Protein AF-A0A496PCU2-F1 (afdb_monomer_lite)

Structure (mmCIF, N/CA/C/O backbone):
data_AF-A0A496PCU2-F1
#
_entry.id   AF-A0A496PCU2-F1
#
loop_
_atom_site.group_PDB
_atom_site.id
_atom_site.type_symbol
_atom_site.label_atom_id
_atom_site.label_alt_id
_atom_site.label_comp_id
_atom_site.label_asym_id
_atom_site.label_entity_id
_atom_site.label_seq_id
_atom_site.pdbx_PDB_ins_code
_atom_site.Cartn_x
_atom_site.Cartn_y
_atom_site.Cartn_z
_atom_site.occupancy
_atom_site.B_iso_or_equiv
_atom_site.auth_seq_id
_atom_site.auth_comp_id
_atom_site.auth_asym_id
_atom_site.auth_atom_id
_atom_site.pdbx_PDB_model_num
ATOM 1 N N . ALA A 1 1 ? 27.218 -1.098 -15.844 1.00 67.50 1 ALA A N 1
ATOM 2 C CA . ALA A 1 1 ? 27.177 -0.526 -17.206 1.00 67.50 1 ALA A CA 1
ATOM 3 C C . ALA A 1 1 ? 26.251 0.691 -17.261 1.00 67.50 1 ALA A C 1
ATOM 5 O O . ALA A 1 1 ? 26.771 1.788 -17.407 1.00 67.50 1 ALA A O 1
ATOM 6 N N . ILE A 1 2 ? 24.943 0.533 -17.007 1.00 69.94 2 ILE A N 1
ATOM 7 C CA . ILE A 1 2 ? 23.940 1.622 -17.047 1.00 69.94 2 ILE A CA 1
ATOM 8 C C . ILE A 1 2 ? 24.343 2.866 -16.237 1.00 69.94 2 ILE A C 1
ATOM 10 O O . ILE A 1 2 ? 24.329 3.966 -16.770 1.00 69.94 2 ILE A O 1
ATOM 14 N N . VAL A 1 3 ? 24.762 2.704 -14.974 1.00 73.06 3 VAL A N 1
ATOM 15 C CA . VAL A 1 3 ? 25.136 3.840 -14.098 1.00 73.06 3 VAL A CA 1
ATOM 16 C C . VAL A 1 3 ? 26.298 4.658 -14.668 1.00 73.06 3 VAL A C 1
ATOM 18 O O . VAL A 1 3 ? 26.309 5.879 -14.559 1.00 73.06 3 VAL A O 1
ATOM 21 N N . LYS A 1 4 ? 27.271 3.995 -15.302 1.00 73.88 4 LYS A N 1
ATOM 22 C CA . LYS A 1 4 ? 28.399 4.672 -15.948 1.00 73.88 4 LYS A CA 1
ATOM 23 C C . LYS A 1 4 ? 27.919 5.447 -17.179 1.00 73.88 4 LYS A C 1
ATOM 25 O O . LYS A 1 4 ? 28.161 6.640 -17.255 1.00 73.88 4 LYS A O 1
ATOM 30 N N . ALA A 1 5 ? 27.159 4.797 -18.062 1.00 68.88 5 ALA A N 1
ATOM 31 C CA . ALA A 1 5 ? 26.612 5.434 -19.262 1.00 68.88 5 ALA A CA 1
ATOM 32 C C . ALA A 1 5 ? 25.699 6.635 -18.938 1.00 68.88 5 ALA A C 1
ATOM 34 O O . ALA A 1 5 ? 25.780 7.662 -19.600 1.00 68.88 5 ALA A O 1
ATOM 35 N N . ALA A 1 6 ? 24.884 6.545 -17.881 1.00 73.06 6 ALA A N 1
ATOM 36 C CA . ALA A 1 6 ? 24.036 7.647 -17.423 1.00 73.06 6 ALA A CA 1
ATOM 37 C C . ALA A 1 6 ? 24.854 8.832 -16.884 1.00 73.06 6 ALA A C 1
ATOM 39 O O . ALA A 1 6 ? 24.541 9.984 -17.172 1.00 73.06 6 ALA A O 1
ATOM 40 N N . ASN A 1 7 ? 25.918 8.553 -16.125 1.00 75.12 7 ASN A N 1
ATOM 41 C CA . ASN A 1 7 ? 26.813 9.587 -15.610 1.00 75.12 7 ASN A CA 1
ATOM 42 C C . ASN A 1 7 ? 27.623 10.269 -16.718 1.00 75.12 7 ASN A C 1
ATOM 44 O O . ASN A 1 7 ? 27.852 11.473 -16.628 1.00 75.12 7 ASN A O 1
ATOM 48 N N . ASP A 1 8 ? 28.048 9.515 -17.732 1.00 73.62 8 ASP A N 1
ATOM 49 C CA . ASP A 1 8 ? 28.779 10.047 -18.883 1.00 73.62 8 ASP A CA 1
ATOM 50 C C . ASP A 1 8 ? 27.846 10.930 -19.741 1.00 73.62 8 ASP A C 1
ATOM 52 O O . ASP A 1 8 ? 28.214 12.049 -20.092 1.00 73.62 8 ASP A O 1
ATOM 56 N N . ALA A 1 9 ? 26.594 10.506 -19.967 1.00 68.06 9 ALA A N 1
ATOM 57 C CA . ALA A 1 9 ? 25.584 11.305 -20.675 1.00 68.06 9 ALA A CA 1
ATOM 58 C C . ALA A 1 9 ? 25.199 12.594 -19.927 1.00 68.06 9 ALA A C 1
ATOM 60 O O . ALA A 1 9 ? 24.939 13.616 -20.546 1.00 68.06 9 ALA A O 1
ATOM 61 N N . ALA A 1 10 ? 25.193 12.583 -18.593 1.00 72.44 10 ALA A N 1
ATOM 62 C CA . ALA A 1 10 ? 24.870 13.769 -17.797 1.00 72.44 10 ALA A CA 1
ATOM 63 C C . ALA A 1 10 ? 25.980 14.842 -17.783 1.00 72.44 10 ALA A C 1
ATOM 65 O O . ALA A 1 10 ? 25.752 15.933 -17.263 1.00 72.44 10 ALA A O 1
ATOM 66 N N . LYS A 1 11 ? 27.187 14.528 -18.280 1.00 75.12 11 LYS A N 1
ATOM 67 C CA . LYS A 1 11 ? 28.389 15.376 -18.156 1.00 75.12 11 LYS A CA 1
ATOM 68 C C . LYS A 1 11 ? 29.058 15.745 -19.489 1.00 75.12 11 LYS A C 1
ATOM 70 O O . LYS A 1 11 ? 30.051 16.468 -19.449 1.00 75.12 11 LYS A O 1
ATOM 75 N N . GLY A 1 12 ? 28.575 15.234 -20.622 1.00 63.47 12 GLY A N 1
ATOM 76 C CA . GLY A 1 12 ? 29.164 15.473 -21.946 1.00 63.47 12 GLY A CA 1
ATOM 77 C C . GLY A 1 12 ? 28.842 16.852 -22.539 1.00 63.47 12 GLY A C 1
ATOM 78 O O . GLY A 1 12 ? 27.846 17.473 -22.173 1.00 63.47 12 GLY A O 1
ATOM 79 N N . ASP A 1 13 ? 29.693 17.314 -23.456 1.00 64.38 13 ASP A N 1
ATOM 80 C CA . ASP A 1 13 ? 29.399 18.388 -24.419 1.00 64.38 13 ASP A CA 1
ATOM 81 C C . ASP A 1 13 ? 28.546 17.867 -25.602 1.00 64.38 13 ASP A C 1
ATOM 83 O O . ASP A 1 13 ? 28.352 16.660 -25.733 1.00 64.38 13 ASP A O 1
ATOM 87 N N . ASP A 1 14 ? 28.006 18.750 -26.454 1.00 61.59 14 ASP A N 1
ATOM 88 C CA . ASP A 1 14 ? 26.984 18.391 -27.462 1.00 61.59 14 ASP A CA 1
ATOM 89 C C . ASP A 1 14 ? 27.398 17.245 -28.418 1.00 61.59 14 ASP A C 1
ATOM 91 O O . ASP A 1 14 ? 26.557 16.414 -28.762 1.00 61.59 14 ASP A O 1
ATOM 95 N N . GLU A 1 15 ? 28.676 17.134 -28.810 1.00 60.56 15 GLU A N 1
ATOM 96 C CA . GLU A 1 15 ? 29.170 16.042 -29.676 1.00 60.56 15 GLU A CA 1
ATOM 97 C C . GLU A 1 15 ? 29.418 14.727 -28.909 1.00 60.56 15 GLU A C 1
ATOM 99 O O . GLU A 1 15 ? 29.185 13.640 -29.446 1.00 60.56 15 GLU A O 1
ATOM 104 N N . SER A 1 16 ? 29.848 14.781 -27.641 1.00 66.62 16 SER A N 1
ATOM 105 C CA . SER A 1 16 ? 30.013 13.579 -26.803 1.00 66.62 16 SER A CA 1
ATOM 106 C C . SER A 1 16 ? 28.695 13.073 -26.203 1.00 66.62 16 SER A C 1
ATOM 108 O O . SER A 1 16 ? 28.583 11.891 -25.850 1.00 66.62 16 SER A O 1
ATOM 110 N N . LEU A 1 17 ? 27.676 13.933 -26.144 1.00 69.00 17 LEU A N 1
ATOM 111 C CA . LEU A 1 17 ? 26.352 13.631 -25.619 1.00 69.00 17 LEU A CA 1
ATOM 112 C C . LEU A 1 17 ? 25.625 12.581 -26.465 1.00 69.00 17 LEU A C 1
ATOM 114 O O . LEU A 1 17 ? 25.071 11.638 -25.903 1.00 69.00 17 LEU A O 1
ATOM 118 N N . GLU A 1 18 ? 25.662 12.678 -27.799 1.00 76.56 18 GLU A N 1
ATOM 119 C CA . GLU A 1 18 ? 24.990 11.708 -28.679 1.00 76.56 18 GLU A CA 1
ATOM 120 C C . GLU A 1 18 ? 25.568 10.294 -28.503 1.00 76.56 18 GLU A C 1
ATOM 122 O O . GLU A 1 18 ? 24.827 9.319 -28.343 1.00 76.56 18 GLU A O 1
ATOM 127 N N . ALA A 1 19 ? 26.897 10.174 -28.440 1.00 77.81 19 ALA A N 1
ATOM 128 C CA . ALA A 1 19 ? 27.568 8.897 -28.212 1.00 77.81 19 ALA A CA 1
ATOM 129 C C . ALA A 1 19 ? 27.241 8.309 -26.827 1.00 77.81 19 ALA A C 1
ATOM 131 O O . ALA A 1 19 ? 26.962 7.111 -26.706 1.00 77.81 19 ALA A O 1
ATOM 132 N N . ALA A 1 20 ? 27.229 9.143 -25.785 1.00 75.06 20 ALA A N 1
ATOM 133 C CA . ALA A 1 20 ? 26.910 8.718 -24.426 1.00 75.06 20 ALA A CA 1
ATOM 134 C C . ALA A 1 20 ? 25.434 8.303 -24.272 1.00 75.06 20 ALA A C 1
ATOM 136 O O . ALA A 1 20 ? 25.132 7.284 -23.644 1.00 75.06 20 ALA A O 1
ATOM 137 N N . VAL A 1 21 ? 24.516 9.040 -24.900 1.00 75.62 21 VAL A N 1
ATOM 138 C CA . VAL A 1 21 ? 23.082 8.727 -24.940 1.00 75.62 21 VAL A CA 1
ATOM 139 C C . VAL A 1 21 ? 22.830 7.427 -25.709 1.00 75.62 21 VAL A C 1
ATOM 141 O O . VAL A 1 21 ? 22.099 6.563 -25.223 1.00 75.62 21 VAL A O 1
ATOM 144 N N . ASN A 1 22 ? 23.489 7.219 -26.852 1.00 83.38 22 ASN A N 1
ATOM 145 C CA . ASN A 1 22 ? 23.399 5.966 -27.608 1.00 83.38 22 ASN A CA 1
ATOM 146 C C . ASN A 1 22 ? 23.915 4.767 -26.795 1.00 83.38 22 ASN A C 1
ATOM 148 O O . ASN A 1 22 ? 23.259 3.723 -26.746 1.00 83.38 22 ASN A O 1
ATOM 152 N N . ALA A 1 23 ? 25.041 4.915 -26.092 1.00 83.56 23 ALA A N 1
ATOM 153 C CA . ALA A 1 23 ? 25.564 3.871 -25.210 1.00 83.56 23 ALA A CA 1
ATOM 154 C C . ALA A 1 23 ? 24.601 3.546 -24.051 1.00 83.56 23 ALA A C 1
ATOM 156 O O . ALA A 1 23 ? 24.443 2.378 -23.679 1.00 83.56 23 ALA A O 1
ATOM 157 N N . LEU A 1 24 ? 23.920 4.558 -23.502 1.00 84.94 24 LEU A N 1
ATOM 158 C CA . LEU A 1 24 ? 22.885 4.370 -22.489 1.00 84.94 24 LEU A CA 1
ATOM 159 C C . LEU A 1 24 ? 21.686 3.591 -23.048 1.00 84.94 24 LEU A C 1
ATOM 161 O O . LEU A 1 24 ? 21.267 2.620 -22.417 1.00 84.94 24 LEU A O 1
ATOM 165 N N . TYR A 1 25 ? 21.182 3.949 -24.234 1.00 85.69 25 TYR A N 1
ATOM 166 C CA . TYR A 1 25 ? 20.079 3.230 -24.882 1.00 85.69 25 TYR A CA 1
ATOM 167 C C . TYR A 1 25 ? 20.410 1.761 -25.135 1.00 85.69 25 TYR A C 1
ATOM 169 O O . TYR A 1 25 ? 19.607 0.892 -24.791 1.00 85.69 25 TYR A O 1
ATOM 177 N N . VAL A 1 26 ? 21.598 1.469 -25.674 1.00 88.75 26 VAL A N 1
ATOM 178 C CA . VAL A 1 26 ? 22.047 0.088 -25.904 1.00 88.75 26 VAL A CA 1
ATOM 179 C C . VAL A 1 26 ? 22.112 -0.677 -24.583 1.00 88.75 26 VAL A C 1
ATOM 181 O O . VAL A 1 26 ? 21.541 -1.760 -24.474 1.00 88.75 26 VAL A O 1
ATOM 184 N N . SER A 1 27 ? 22.718 -0.095 -23.542 1.00 87.06 27 SER A N 1
ATOM 185 C CA . SER A 1 27 ? 22.823 -0.756 -22.237 1.00 87.06 27 SER A CA 1
ATOM 186 C C . SER A 1 27 ? 21.453 -0.995 -21.590 1.00 87.06 27 SER A C 1
ATOM 188 O O . SER A 1 27 ? 21.216 -2.064 -21.025 1.00 87.06 27 SER A O 1
ATOM 190 N N . MET A 1 28 ? 20.525 -0.040 -21.689 1.00 87.44 28 MET A N 1
ATOM 191 C CA . MET A 1 28 ? 19.152 -0.213 -21.209 1.00 87.44 28 MET A CA 1
ATOM 192 C C . MET A 1 28 ? 18.426 -1.317 -21.982 1.00 87.44 28 MET A C 1
ATOM 194 O O . MET A 1 28 ? 17.821 -2.186 -21.357 1.00 87.44 28 MET A O 1
ATOM 198 N N . ALA A 1 29 ? 18.521 -1.326 -23.314 1.00 87.25 29 ALA A N 1
ATOM 199 C CA . ALA A 1 29 ? 17.899 -2.340 -24.160 1.00 87.25 29 ALA A CA 1
ATOM 200 C C . ALA A 1 29 ? 18.426 -3.749 -23.845 1.00 87.25 29 ALA A C 1
ATOM 202 O O . ALA A 1 29 ? 17.631 -4.666 -23.649 1.00 87.25 29 ALA A O 1
ATOM 203 N N . GLU A 1 30 ? 19.744 -3.922 -23.705 1.00 89.81 30 GLU A N 1
ATOM 204 C CA . GLU A 1 30 ? 20.344 -5.201 -23.307 1.00 89.81 30 GLU A CA 1
ATOM 205 C C . GLU A 1 30 ? 19.810 -5.690 -21.958 1.00 89.81 30 GLU A C 1
ATOM 207 O O . GLU A 1 30 ? 19.475 -6.866 -21.803 1.00 89.81 30 GLU A O 1
ATOM 212 N N . HIS A 1 31 ? 19.702 -4.795 -20.975 1.00 87.19 31 HIS A N 1
ATOM 213 C CA . HIS A 1 31 ? 19.172 -5.147 -19.663 1.00 87.19 31 HIS A CA 1
ATOM 214 C C . HIS A 1 31 ? 17.667 -5.446 -19.686 1.00 87.19 31 HIS A C 1
ATOM 216 O O . HIS A 1 31 ? 17.237 -6.327 -18.945 1.00 87.19 31 HIS A O 1
ATOM 222 N N . ILE A 1 32 ? 16.878 -4.778 -20.536 1.00 87.69 32 ILE A N 1
ATOM 223 C CA . ILE A 1 32 ? 15.458 -5.100 -20.749 1.00 87.69 32 ILE A CA 1
ATOM 224 C C . ILE A 1 32 ? 15.320 -6.495 -21.368 1.00 87.69 32 ILE A C 1
ATOM 226 O O . ILE A 1 32 ? 14.592 -7.328 -20.835 1.00 87.69 32 ILE A O 1
ATOM 230 N N . VAL A 1 33 ? 16.064 -6.787 -22.442 1.00 86.50 33 VAL A N 1
ATOM 231 C CA . VAL A 1 33 ? 16.035 -8.098 -23.120 1.00 86.50 33 VAL A CA 1
ATOM 232 C C . VAL A 1 33 ? 16.461 -9.225 -22.174 1.00 86.50 33 VAL A C 1
ATOM 234 O O . VAL A 1 33 ? 15.903 -10.317 -22.222 1.00 86.50 33 VAL A O 1
ATOM 237 N N . ARG A 1 34 ? 17.411 -8.960 -21.270 1.00 89.00 34 ARG A N 1
ATOM 238 C CA . ARG A 1 34 ? 17.855 -9.914 -20.237 1.00 89.00 34 ARG A CA 1
ATOM 239 C C . ARG A 1 34 ? 16.937 -9.981 -19.011 1.00 89.00 34 ARG A C 1
ATOM 241 O O . ARG A 1 34 ? 17.239 -10.725 -18.083 1.00 89.00 34 ARG A O 1
ATOM 248 N N . GLY A 1 35 ? 15.863 -9.192 -18.962 1.00 80.44 35 GLY A N 1
ATOM 249 C CA . GLY A 1 35 ? 14.924 -9.145 -17.837 1.00 80.44 35 GLY A CA 1
ATOM 250 C C . GLY A 1 35 ? 15.444 -8.440 -16.577 1.00 80.44 35 GLY A C 1
ATOM 251 O O . GLY A 1 35 ? 14.780 -8.467 -15.544 1.00 80.44 35 GLY A O 1
ATOM 252 N N . GLY A 1 36 ? 16.610 -7.789 -16.636 1.00 84.06 36 GLY A N 1
ATOM 253 C CA . GLY A 1 36 ? 17.168 -7.009 -15.525 1.00 84.06 36 GLY A CA 1
ATOM 254 C C . GLY A 1 36 ? 16.500 -5.643 -15.334 1.00 84.06 36 GLY A C 1
ATOM 255 O O . GLY A 1 36 ? 16.614 -5.050 -14.264 1.00 84.06 36 GLY A O 1
ATOM 256 N N . LEU A 1 37 ? 15.795 -5.150 -16.356 1.00 84.44 37 LEU A N 1
ATOM 257 C CA . LEU A 1 37 ? 14.943 -3.965 -16.292 1.00 84.44 37 LEU A CA 1
ATOM 258 C C . LEU A 1 37 ? 13.545 -4.307 -16.801 1.00 84.44 37 LEU A C 1
ATOM 260 O O . LEU A 1 37 ? 13.397 -4.953 -17.837 1.00 84.44 37 LEU A O 1
ATOM 264 N N . ARG A 1 38 ? 12.517 -3.828 -16.099 1.00 79.12 38 ARG A N 1
ATOM 265 C CA . ARG A 1 38 ? 11.124 -3.943 -16.540 1.00 79.12 38 ARG A CA 1
ATOM 266 C C . ARG A 1 38 ? 10.675 -2.626 -17.147 1.00 79.12 38 ARG A C 1
ATOM 268 O O . ARG A 1 38 ? 10.828 -1.573 -16.532 1.00 79.12 38 ARG A O 1
ATOM 275 N N . PHE A 1 39 ? 10.104 -2.703 -18.339 1.00 76.38 39 PHE A N 1
ATOM 276 C CA . PHE A 1 39 ? 9.451 -1.577 -18.986 1.00 76.38 39 PHE A CA 1
ATOM 277 C C . PHE A 1 39 ? 7.939 -1.719 -18.817 1.00 76.38 39 PHE A C 1
ATOM 279 O O . PHE A 1 39 ? 7.362 -2.731 -19.213 1.00 76.38 39 PHE A O 1
ATOM 286 N N . LEU A 1 40 ? 7.302 -0.709 -18.229 1.00 74.25 40 LEU A N 1
ATOM 287 C CA . LEU A 1 40 ? 5.851 -0.646 -18.084 1.00 74.25 40 LEU A CA 1
ATOM 288 C C . LEU A 1 40 ? 5.307 0.309 -19.147 1.00 74.25 40 LEU A C 1
ATOM 290 O O . LEU A 1 40 ? 5.772 1.439 -19.278 1.00 74.25 40 LEU A O 1
ATOM 294 N N . LYS A 1 41 ? 4.308 -0.142 -19.914 1.00 75.88 41 LYS A N 1
ATOM 295 C CA . LYS A 1 41 ? 3.644 0.687 -20.938 1.00 75.88 41 LYS A CA 1
ATOM 296 C C . LYS A 1 41 ? 2.793 1.809 -20.320 1.00 75.88 41 LYS A C 1
ATOM 298 O O . LYS A 1 41 ? 2.425 2.761 -21.001 1.00 75.88 41 LYS A O 1
ATOM 303 N N . HIS A 1 42 ? 2.472 1.686 -19.039 1.00 69.19 42 HIS A N 1
ATOM 304 C CA . HIS A 1 42 ? 1.789 2.688 -18.231 1.00 69.19 42 HIS A CA 1
ATOM 305 C C . HIS A 1 42 ? 2.709 3.143 -17.087 1.00 69.19 42 HIS A C 1
ATOM 307 O O . HIS A 1 42 ? 3.607 2.393 -16.698 1.00 69.19 42 HIS A O 1
ATOM 313 N N . PRO A 1 43 ? 2.497 4.347 -16.523 1.00 67.88 43 PRO A N 1
ATOM 314 C CA . PRO A 1 43 ? 3.211 4.776 -15.325 1.00 67.88 43 PRO A CA 1
ATOM 315 C C . PRO A 1 43 ? 3.103 3.706 -14.240 1.00 67.88 43 PRO A C 1
ATOM 317 O O . PRO A 1 43 ? 2.015 3.165 -14.038 1.00 67.88 43 PRO A O 1
ATOM 320 N N . HIS A 1 44 ? 4.208 3.396 -13.556 1.00 64.62 44 HIS A N 1
ATOM 321 C CA . HIS A 1 44 ? 4.152 2.497 -12.409 1.00 64.62 44 HIS A CA 1
ATOM 322 C C . HIS A 1 44 ? 3.362 3.198 -11.299 1.00 64.62 44 HIS A C 1
ATOM 324 O O . HIS A 1 44 ? 3.825 4.222 -10.787 1.00 64.62 44 HIS A O 1
ATOM 330 N N . PRO A 1 45 ? 2.173 2.706 -10.924 1.00 64.12 45 PRO A N 1
ATOM 331 C CA . PRO A 1 45 ? 1.309 3.399 -9.986 1.00 64.12 45 PRO A CA 1
ATOM 332 C C . PRO A 1 45 ? 1.739 3.064 -8.555 1.00 64.12 45 PRO A C 1
ATOM 334 O O . PRO A 1 45 ? 0.936 2.584 -7.763 1.00 64.12 45 PRO A O 1
ATOM 337 N N . LYS A 1 46 ? 3.015 3.260 -8.201 1.00 67.94 46 LYS A N 1
ATOM 338 C CA . LYS A 1 46 ? 3.434 3.072 -6.811 1.00 67.94 46 LYS A CA 1
ATOM 339 C C . LYS A 1 46 ? 3.056 4.316 -6.020 1.00 67.94 46 LYS A C 1
ATOM 341 O O . LYS A 1 46 ? 3.805 5.287 -5.964 1.00 67.94 46 LYS A O 1
ATOM 346 N N . ALA A 1 47 ? 1.849 4.295 -5.465 1.00 78.88 47 ALA A N 1
ATOM 347 C CA . ALA A 1 47 ? 1.374 5.340 -4.579 1.00 78.88 47 ALA A CA 1
ATOM 348 C C . ALA A 1 47 ? 2.035 5.198 -3.203 1.00 78.88 47 ALA A C 1
ATOM 350 O O . ALA A 1 47 ? 2.032 4.120 -2.605 1.00 78.88 47 ALA A O 1
ATOM 351 N N . TYR A 1 48 ? 2.571 6.305 -2.699 1.00 87.88 48 TYR A N 1
ATOM 352 C CA . TYR A 1 48 ? 2.949 6.431 -1.297 1.00 87.88 48 TYR A CA 1
ATOM 353 C C . TYR A 1 48 ? 1.719 6.796 -0.471 1.00 87.88 48 TYR A C 1
ATOM 355 O O . TYR A 1 48 ? 0.817 7.497 -0.948 1.00 87.88 48 TYR A O 1
ATOM 363 N N . TYR A 1 49 ? 1.700 6.326 0.768 1.00 92.44 49 TYR A N 1
ATOM 364 C CA . TYR A 1 49 ? 0.685 6.644 1.742 1.00 92.44 49 TYR A CA 1
ATOM 365 C C . TYR A 1 49 ? 0.729 8.134 2.076 1.00 92.44 49 TYR A C 1
ATOM 367 O O . TYR A 1 49 ? 1.739 8.702 2.492 1.00 92.44 49 TYR A O 1
ATOM 375 N N . MET A 1 50 ? -0.427 8.757 1.935 1.00 93.06 50 MET A N 1
ATOM 376 C CA . MET A 1 50 ? -0.703 10.141 2.237 1.00 93.06 50 MET A CA 1
ATOM 377 C C . MET A 1 50 ? -1.926 10.173 3.141 1.00 93.06 50 MET A C 1
ATOM 379 O O . MET A 1 50 ? -3.026 9.757 2.754 1.00 93.06 50 MET A O 1
ATOM 383 N N . GLU A 1 51 ? -1.734 10.671 4.361 1.00 92.81 51 GLU A N 1
ATOM 384 C CA . GLU A 1 51 ? -2.812 10.761 5.339 1.00 92.81 51 GLU A CA 1
ATOM 385 C C . GLU A 1 51 ? -4.014 11.522 4.759 1.00 92.81 51 GLU A C 1
ATOM 387 O O . GLU A 1 51 ? -3.875 12.588 4.159 1.00 92.81 51 GLU A O 1
ATOM 392 N N . GLY A 1 52 ? -5.213 10.955 4.919 1.00 93.44 52 GLY A N 1
ATOM 393 C CA . GLY A 1 52 ? -6.446 11.561 4.421 1.00 93.44 52 GLY A CA 1
ATOM 394 C C . GLY A 1 52 ? -6.631 11.509 2.903 1.00 93.44 52 GLY A C 1
ATOM 395 O O . GLY A 1 52 ? -7.658 11.990 2.424 1.00 93.44 52 GLY A O 1
ATOM 396 N N . GLN A 1 53 ? -5.701 10.913 2.146 1.00 93.31 53 GLN A N 1
ATOM 397 C CA . GLN A 1 53 ? -5.780 10.823 0.682 1.00 93.31 53 GLN A CA 1
ATOM 398 C C . GLN A 1 53 ? -5.690 9.396 0.147 1.00 93.31 53 GLN A C 1
ATOM 400 O O . GLN A 1 53 ? -6.366 9.089 -0.839 1.00 93.31 53 GLN A O 1
ATOM 405 N N . SER A 1 54 ? -4.885 8.546 0.782 1.00 94.25 54 SER A N 1
ATOM 406 C CA . SER A 1 54 ? -4.696 7.166 0.344 1.00 94.25 54 SER A CA 1
ATOM 407 C C . SER A 1 54 ? -5.843 6.260 0.754 1.00 94.25 54 SER A C 1
ATOM 409 O O . SER A 1 54 ? -6.472 6.443 1.800 1.00 94.25 54 SER A O 1
ATOM 411 N N . PHE A 1 55 ? -6.096 5.256 -0.076 1.00 93.62 55 PHE A N 1
ATOM 412 C CA . PHE A 1 55 ? -7.064 4.203 0.1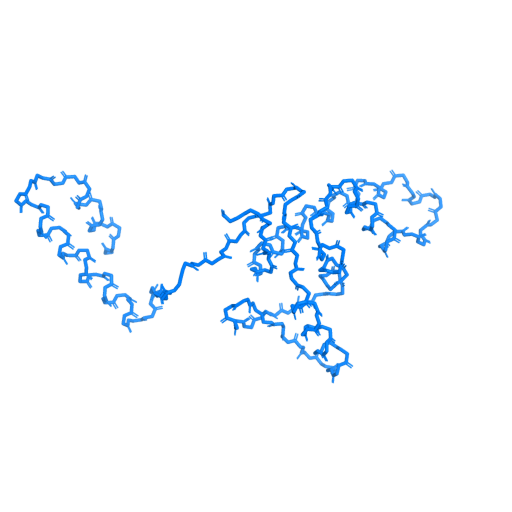82 1.00 93.62 55 PHE A CA 1
ATOM 413 C C . PHE A 1 55 ? -6.679 2.908 -0.537 1.00 93.62 55 PH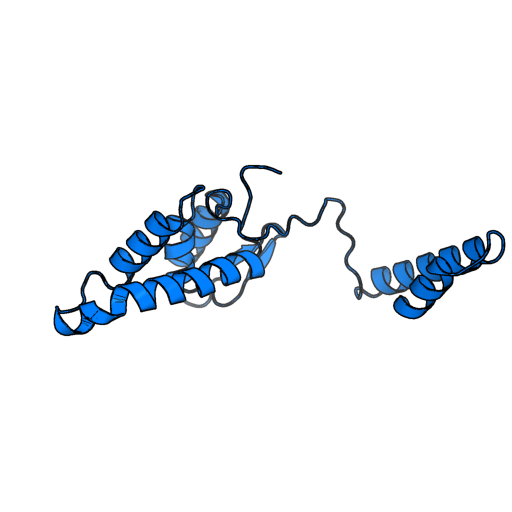E A C 1
ATOM 415 O O . PHE A 1 55 ? -5.947 2.937 -1.523 1.00 93.62 55 PHE A O 1
ATOM 422 N N . VAL A 1 56 ? -7.207 1.779 -0.065 1.00 91.38 56 VAL A N 1
ATOM 423 C CA . VAL A 1 56 ? -7.167 0.496 -0.773 1.00 91.38 56 VAL A CA 1
ATOM 424 C C . VAL A 1 56 ? -8.454 0.353 -1.593 1.00 91.38 56 VAL A C 1
ATOM 426 O O . VAL A 1 56 ? -9.547 0.323 -1.018 1.00 91.38 56 VAL A O 1
ATOM 429 N N . PRO A 1 57 ? -8.381 0.279 -2.933 1.00 88.25 57 PRO A N 1
ATOM 430 C CA . PRO A 1 57 ? -9.556 0.079 -3.771 1.00 88.25 57 PRO A CA 1
ATOM 431 C C . PRO A 1 57 ? -10.325 -1.203 -3.429 1.00 88.25 57 PRO A C 1
ATOM 433 O O . PRO A 1 57 ? -9.750 -2.285 -3.333 1.00 88.25 57 PRO A O 1
ATOM 436 N N . ALA A 1 58 ? -11.658 -1.111 -3.370 1.00 85.00 58 ALA A N 1
ATOM 437 C CA . ALA A 1 58 ? -12.529 -2.231 -2.994 1.00 85.00 58 ALA A CA 1
ATOM 438 C C . ALA A 1 58 ? -12.375 -3.486 -3.875 1.00 85.00 58 ALA A C 1
ATOM 440 O O . ALA A 1 58 ? -12.711 -4.584 -3.435 1.00 85.00 58 ALA A O 1
ATOM 441 N N . ARG A 1 59 ? -11.878 -3.341 -5.112 1.00 78.94 59 ARG A N 1
ATOM 442 C CA . ARG A 1 59 ? -11.582 -4.477 -5.997 1.00 78.94 59 ARG A CA 1
ATOM 443 C C . ARG A 1 59 ? -10.529 -5.414 -5.399 1.00 78.94 59 ARG A C 1
ATOM 445 O O . ARG A 1 59 ? -10.711 -6.621 -5.489 1.00 78.94 59 ARG A O 1
ATOM 452 N N . PHE A 1 60 ? -9.505 -4.877 -4.730 1.00 76.88 60 PHE A N 1
ATOM 453 C CA . PHE A 1 60 ? -8.478 -5.689 -4.075 1.00 76.88 60 PHE A CA 1
ATOM 454 C C . PHE A 1 60 ? -9.053 -6.400 -2.862 1.00 76.88 60 PHE A C 1
ATOM 456 O O . PHE A 1 60 ? -8.948 -7.613 -2.764 1.00 76.88 60 PHE A O 1
ATOM 463 N N . THR A 1 61 ? -9.771 -5.680 -1.999 1.00 75.50 61 THR A N 1
ATOM 464 C CA . THR A 1 61 ? -10.380 -6.282 -0.808 1.00 75.50 61 THR A CA 1
ATOM 465 C C . THR A 1 61 ? -11.361 -7.399 -1.170 1.00 75.50 61 THR A C 1
ATOM 467 O O . THR A 1 61 ? -11.334 -8.452 -0.548 1.00 75.50 61 THR A O 1
ATOM 470 N N . LYS A 1 62 ? -12.207 -7.213 -2.195 1.00 76.88 62 LYS A N 1
ATOM 471 C CA . LYS A 1 62 ? -13.149 -8.253 -2.648 1.00 76.88 62 LYS A CA 1
ATOM 472 C C . LYS A 1 62 ? -12.440 -9.462 -3.251 1.00 76.88 62 LYS A C 1
ATOM 474 O O . LYS A 1 62 ? -12.819 -10.585 -2.948 1.00 76.88 62 LYS A O 1
ATOM 479 N N . PHE A 1 63 ? -11.440 -9.227 -4.099 1.00 71.75 63 PHE A N 1
ATOM 480 C CA . PHE A 1 63 ? -10.674 -10.295 -4.734 1.00 71.75 63 PHE A CA 1
ATOM 481 C C . PHE A 1 63 ? -9.925 -11.132 -3.695 1.00 71.75 63 PHE A C 1
ATOM 483 O O . PHE A 1 63 ? -10.078 -12.348 -3.655 1.00 71.75 63 PHE A O 1
ATOM 490 N N . VAL A 1 64 ? -9.187 -10.471 -2.802 1.00 70.94 64 VAL A N 1
ATOM 491 C CA . VAL A 1 64 ? -8.414 -11.142 -1.758 1.00 70.94 64 VAL A CA 1
ATOM 492 C C . VAL A 1 64 ? -9.335 -11.874 -0.776 1.00 70.94 64 VAL A C 1
ATOM 494 O O . VAL A 1 64 ? -9.059 -13.023 -0.451 1.00 70.94 64 VAL A O 1
ATOM 497 N N . LYS A 1 65 ? -10.465 -11.284 -0.356 1.00 72.69 65 LYS A N 1
ATOM 498 C CA . LYS A 1 65 ? -11.444 -11.990 0.492 1.00 72.69 65 LYS A CA 1
ATOM 499 C C . LYS A 1 65 ? -12.003 -13.243 -0.164 1.00 72.69 65 LYS A C 1
ATOM 501 O O . LYS A 1 65 ? -12.034 -14.281 0.478 1.00 72.69 65 LYS A O 1
ATOM 506 N N . ALA A 1 66 ? -12.410 -13.158 -1.432 1.00 72.25 66 ALA A N 1
ATOM 507 C CA . ALA A 1 66 ? -12.944 -14.313 -2.146 1.00 72.25 66 ALA A CA 1
ATOM 508 C C . ALA A 1 66 ? -11.919 -15.453 -2.222 1.00 72.25 66 ALA A C 1
ATOM 510 O O . ALA A 1 66 ? -12.292 -16.619 -2.135 1.00 72.25 66 ALA A O 1
ATOM 511 N N . LEU A 1 67 ? -10.630 -15.124 -2.344 1.00 69.00 67 LEU A N 1
ATOM 512 C CA . LEU A 1 67 ? -9.554 -16.104 -2.268 1.00 69.00 67 LEU A CA 1
ATOM 513 C C . LEU A 1 67 ? -9.419 -16.685 -0.853 1.00 69.00 67 LEU A C 1
ATOM 515 O O . LEU A 1 67 ? -9.491 -17.895 -0.683 1.00 69.00 67 LEU A O 1
ATOM 519 N N . VAL A 1 68 ? -9.286 -15.846 0.173 1.00 66.94 68 VAL A N 1
ATOM 520 C CA . VAL A 1 68 ? -9.103 -16.303 1.563 1.00 66.94 68 VAL A CA 1
ATOM 521 C C . VAL A 1 68 ? -10.285 -17.151 2.052 1.00 66.94 68 VAL A C 1
ATOM 523 O O . VAL A 1 68 ? -10.075 -18.175 2.687 1.00 66.94 68 VAL A O 1
ATOM 526 N N . GLU A 1 69 ? -11.523 -16.785 1.711 1.00 71.25 69 GLU A N 1
ATOM 527 C CA . GLU A 1 69 ? -12.733 -17.523 2.103 1.00 71.25 69 GLU A CA 1
ATOM 528 C C . GLU A 1 69 ? -12.905 -18.865 1.361 1.00 71.25 69 GLU A C 1
ATOM 530 O O . GLU A 1 69 ? -13.675 -19.712 1.812 1.00 71.25 69 GLU A O 1
ATOM 535 N N . SER A 1 70 ? -12.220 -19.073 0.228 1.00 64.50 70 SER A N 1
ATOM 536 C CA . SER A 1 70 ? -12.348 -20.285 -0.601 1.00 64.50 70 SER A CA 1
ATOM 537 C C . SER A 1 70 ? -11.145 -21.234 -0.548 1.00 64.50 70 SER A C 1
ATOM 539 O O . SER A 1 70 ? -11.246 -22.357 -1.043 1.00 64.50 70 SER A O 1
ATOM 541 N N . GLY A 1 71 ? -10.020 -20.814 0.037 1.00 61.59 71 GLY A N 1
ATOM 542 C CA . GLY A 1 71 ? -8.785 -21.598 0.117 1.00 61.59 71 GLY A CA 1
ATOM 543 C C . GLY A 1 71 ? -8.531 -22.183 1.505 1.00 61.59 71 GLY A C 1
ATOM 544 O O . GLY A 1 71 ? -8.857 -21.567 2.513 1.00 61.59 71 GLY A O 1
ATOM 545 N N . THR A 1 72 ? -7.919 -23.368 1.566 1.00 56.78 72 THR A N 1
ATOM 546 C CA . THR A 1 72 ? -7.622 -24.076 2.827 1.00 56.78 72 THR A CA 1
ATOM 547 C C . THR A 1 72 ? -6.151 -24.046 3.246 1.00 56.78 72 THR A C 1
ATOM 549 O O . THR A 1 72 ? -5.872 -24.382 4.391 1.00 56.78 72 THR A O 1
ATOM 552 N N . ASP A 1 73 ? -5.223 -23.636 2.366 1.00 59.16 73 ASP A N 1
ATOM 553 C CA . ASP A 1 73 ? -3.778 -23.836 2.585 1.00 59.16 73 ASP A CA 1
ATOM 554 C C . ASP A 1 73 ? -2.917 -22.578 2.367 1.00 59.16 73 ASP A C 1
ATOM 556 O O . ASP A 1 73 ? -2.405 -22.007 3.326 1.00 59.16 73 ASP A O 1
ATOM 560 N N . ILE A 1 74 ? -2.722 -22.125 1.122 1.00 53.44 74 ILE A N 1
ATOM 561 C CA . ILE A 1 74 ? -1.883 -20.956 0.796 1.00 53.44 74 ILE A CA 1
ATOM 562 C C . ILE A 1 74 ? -2.576 -20.165 -0.311 1.00 53.44 74 ILE A C 1
ATOM 564 O O . ILE A 1 74 ? -2.661 -20.630 -1.447 1.00 53.44 74 ILE A O 1
ATOM 568 N N . MET A 1 75 ? -3.066 -18.968 0.013 1.00 57.62 75 MET A N 1
ATOM 569 C CA . MET A 1 75 ? -3.667 -18.060 -0.964 1.00 57.62 75 MET A CA 1
ATOM 570 C C . MET A 1 75 ? -2.750 -16.866 -1.206 1.00 57.62 75 MET A C 1
ATOM 572 O O . MET A 1 75 ? -2.380 -16.144 -0.281 1.00 57.62 75 MET A O 1
ATOM 576 N N . TYR A 1 76 ? -2.398 -16.659 -2.472 1.00 64.31 76 TYR A N 1
ATOM 577 C CA . TYR A 1 76 ? -1.641 -15.497 -2.915 1.00 64.31 76 TYR A CA 1
ATOM 578 C C . TYR A 1 76 ? -2.610 -14.377 -3.278 1.00 64.31 76 TYR A C 1
ATOM 580 O O . TYR A 1 76 ? -3.521 -14.570 -4.084 1.00 64.31 76 TYR A O 1
ATOM 588 N N . GLY A 1 77 ? -2.402 -13.192 -2.708 1.00 68.81 77 GLY A N 1
ATOM 589 C CA . GLY A 1 77 ? -3.013 -11.986 -3.257 1.00 68.81 77 GLY A CA 1
ATOM 590 C C . GLY A 1 77 ? -2.376 -11.623 -4.595 1.00 68.81 77 GLY A C 1
ATOM 591 O O . GLY A 1 77 ? -1.364 -12.199 -4.993 1.00 68.81 77 GLY A O 1
ATOM 592 N N . ALA A 1 78 ? -2.942 -10.631 -5.272 1.00 72.81 78 ALA A N 1
ATOM 593 C CA . ALA A 1 78 ? -2.344 -10.057 -6.468 1.00 72.81 78 ALA A CA 1
ATOM 594 C C . ALA A 1 78 ? -2.260 -8.536 -6.337 1.00 72.81 78 ALA A C 1
ATOM 596 O O . ALA A 1 78 ? -3.247 -7.896 -5.962 1.00 72.81 78 ALA A O 1
ATOM 597 N N . THR A 1 79 ? -1.103 -7.956 -6.668 1.00 74.69 79 THR A N 1
ATOM 598 C CA . THR A 1 79 ? -0.950 -6.497 -6.791 1.00 74.69 79 THR A CA 1
ATOM 599 C C . THR A 1 79 ? -1.775 -5.957 -7.969 1.00 74.69 79 THR A C 1
ATOM 601 O O . THR A 1 79 ? -2.360 -6.713 -8.749 1.00 74.69 79 THR A O 1
ATOM 604 N N . SER A 1 80 ? -1.812 -4.632 -8.153 1.00 70.56 80 SER A N 1
ATOM 605 C CA . SER A 1 80 ? -2.391 -4.008 -9.358 1.00 70.56 80 SER A CA 1
ATOM 606 C C . SER A 1 80 ? -1.774 -4.505 -10.671 1.00 70.56 80 SER A C 1
ATOM 608 O O . SER A 1 80 ? -2.440 -4.461 -11.701 1.00 70.56 80 SER A O 1
ATOM 610 N N . GLU A 1 81 ? -0.537 -4.996 -10.617 1.00 75.00 81 GLU A N 1
ATOM 611 C CA . GLU A 1 81 ? 0.235 -5.529 -11.743 1.00 75.00 81 GLU A CA 1
ATOM 612 C C . GLU A 1 81 ? 0.088 -7.054 -11.886 1.00 75.00 81 GLU A C 1
ATOM 614 O O . GLU A 1 81 ? 0.805 -7.686 -12.659 1.00 75.00 81 GLU A O 1
ATOM 619 N N . ASN A 1 82 ? -0.843 -7.659 -11.138 1.00 73.44 82 ASN A N 1
ATOM 620 C CA . ASN A 1 82 ? -1.079 -9.101 -11.093 1.00 73.44 82 ASN A CA 1
ATOM 621 C C . ASN A 1 82 ? 0.149 -9.917 -10.636 1.00 73.44 82 ASN A C 1
ATOM 623 O O . ASN A 1 82 ? 0.309 -11.082 -11.004 1.00 73.44 82 ASN A O 1
ATOM 627 N N . GLU A 1 83 ? 1.024 -9.310 -9.830 1.00 78.44 83 GLU A N 1
ATOM 628 C CA . GLU A 1 83 ? 2.121 -10.021 -9.176 1.00 78.44 83 GLU A CA 1
ATOM 629 C C . GLU A 1 83 ? 1.607 -10.745 -7.938 1.00 78.44 83 GLU A C 1
ATOM 631 O O . GLU A 1 83 ? 0.858 -10.161 -7.152 1.00 78.44 83 GLU A O 1
ATOM 636 N N . ALA A 1 84 ? 2.040 -11.991 -7.745 1.00 76.81 84 ALA A N 1
ATOM 637 C CA . ALA A 1 84 ? 1.693 -12.756 -6.558 1.00 76.81 84 ALA A CA 1
ATOM 638 C C . ALA A 1 84 ? 2.236 -12.070 -5.295 1.00 76.81 84 ALA A C 1
ATOM 640 O O . ALA A 1 84 ? 3.423 -11.757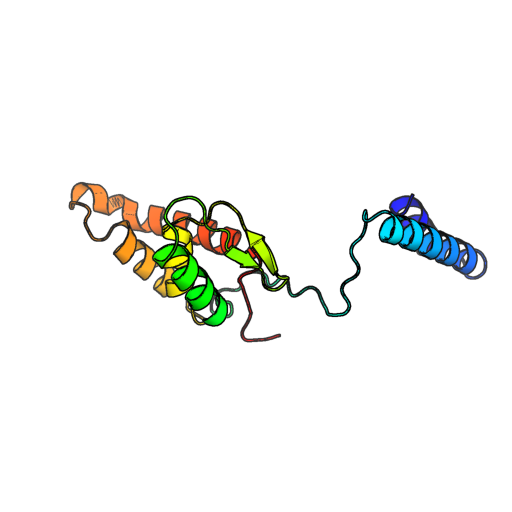 -5.196 1.00 76.81 84 ALA A O 1
ATOM 641 N N . VAL A 1 85 ? 1.356 -11.868 -4.319 1.00 77.62 85 VAL A N 1
ATOM 642 C CA . VAL A 1 85 ? 1.704 -11.416 -2.975 1.00 77.62 85 VAL A CA 1
ATOM 643 C C . VAL A 1 85 ? 1.577 -12.599 -2.035 1.00 77.62 85 VAL A C 1
ATOM 645 O O . VAL A 1 85 ? 0.473 -13.079 -1.771 1.00 77.62 85 VAL A O 1
ATOM 648 N N . GLU A 1 86 ? 2.717 -13.066 -1.540 1.00 74.69 86 GLU A N 1
ATOM 649 C CA . GLU A 1 86 ? 2.778 -14.151 -0.565 1.00 74.69 86 GLU A CA 1
ATOM 650 C C . GLU A 1 86 ? 2.455 -13.640 0.848 1.00 74.69 86 GLU A C 1
ATOM 652 O O . GLU A 1 86 ? 2.758 -12.493 1.188 1.00 74.69 86 GLU A O 1
ATOM 657 N N . ASN A 1 87 ? 1.915 -14.516 1.699 1.00 76.56 87 ASN A N 1
ATOM 658 C CA . ASN A 1 87 ? 1.779 -14.288 3.144 1.00 76.56 87 ASN A CA 1
ATOM 659 C C . ASN A 1 87 ? 0.948 -13.047 3.522 1.00 76.56 87 ASN A C 1
ATOM 661 O O . ASN A 1 87 ? 1.383 -12.233 4.343 1.00 76.56 87 ASN A O 1
ATOM 665 N N . LEU A 1 88 ? -0.236 -12.881 2.925 1.00 81.38 88 LEU A N 1
ATOM 666 C CA . LEU A 1 88 ? -1.223 -11.926 3.437 1.00 81.38 88 LEU A CA 1
ATOM 667 C C . LEU A 1 88 ? -1.774 -12.424 4.775 1.00 81.38 88 LEU A C 1
ATOM 669 O O . LEU A 1 88 ? -2.222 -13.566 4.860 1.00 81.38 88 LEU A O 1
ATOM 673 N N . SER A 1 89 ? -1.730 -11.577 5.804 1.00 81.62 89 SER A N 1
ATOM 674 C CA . SER A 1 89 ? -2.252 -11.910 7.132 1.00 81.62 89 SER A CA 1
ATOM 675 C C . SER A 1 89 ? -3.680 -11.399 7.332 1.00 81.62 89 SER A C 1
ATOM 677 O O . SER A 1 89 ? -4.158 -10.537 6.591 1.00 81.62 89 SER A O 1
ATOM 679 N N . ASP A 1 90 ? -4.356 -11.877 8.376 1.00 82.38 90 ASP A N 1
ATOM 680 C CA . ASP A 1 90 ? -5.679 -11.372 8.759 1.00 82.38 90 ASP A CA 1
ATOM 681 C C . ASP A 1 90 ? -5.651 -9.867 9.072 1.00 82.38 90 ASP A C 1
ATOM 683 O O . ASP A 1 90 ? -6.601 -9.139 8.767 1.00 82.38 90 ASP A O 1
ATOM 687 N N . GLU A 1 91 ? -4.545 -9.361 9.628 1.00 87.06 91 GLU A N 1
ATOM 688 C CA . GLU A 1 91 ? -4.353 -7.933 9.873 1.00 87.06 91 GLU A CA 1
ATOM 689 C C . GLU A 1 91 ? -4.264 -7.130 8.577 1.00 87.06 91 GLU A C 1
ATOM 691 O O . GLU A 1 91 ? -4.788 -6.015 8.535 1.00 87.06 91 GLU A O 1
ATOM 696 N N . ASP A 1 92 ? -3.666 -7.683 7.517 1.00 87.75 92 ASP A N 1
ATOM 697 C CA . ASP A 1 92 ? -3.663 -7.043 6.201 1.00 87.75 92 ASP A CA 1
ATOM 698 C C . ASP A 1 92 ? -5.084 -6.899 5.672 1.00 87.75 92 ASP A C 1
ATOM 700 O O . ASP A 1 92 ? -5.483 -5.809 5.264 1.00 87.75 92 ASP A O 1
ATOM 704 N N . LEU A 1 93 ? -5.871 -7.977 5.717 1.00 86.31 93 LEU A N 1
ATOM 705 C CA . LEU A 1 93 ? -7.257 -7.990 5.239 1.00 86.31 93 LEU A CA 1
ATOM 706 C C . LEU A 1 93 ? -8.113 -6.982 6.003 1.00 86.31 93 LEU A C 1
ATOM 708 O O . LEU A 1 93 ? -8.796 -6.139 5.412 1.00 86.31 93 LEU A O 1
ATOM 712 N N . MET A 1 94 ? -8.012 -7.025 7.329 1.00 89.69 94 MET A N 1
ATOM 713 C CA . MET A 1 94 ? -8.687 -6.103 8.229 1.00 89.69 94 MET A CA 1
ATOM 714 C C . MET A 1 94 ? -8.268 -4.656 7.949 1.00 89.69 94 MET A C 1
ATOM 716 O O . MET A 1 94 ? -9.115 -3.760 7.892 1.00 89.69 94 MET A O 1
ATOM 720 N N . PHE A 1 95 ? -6.983 -4.407 7.695 1.00 93.44 95 PHE A N 1
ATOM 721 C CA . PHE A 1 95 ? -6.498 -3.071 7.380 1.00 93.44 95 PHE A CA 1
ATOM 722 C C . PHE A 1 95 ? -6.938 -2.581 6.000 1.00 93.44 95 PHE A C 1
ATOM 724 O O . PHE A 1 95 ? -7.312 -1.417 5.873 1.00 93.44 95 PHE A O 1
ATOM 731 N N . MET A 1 96 ? -6.977 -3.445 4.982 1.00 91.50 96 MET A N 1
ATOM 732 C CA . MET A 1 96 ? -7.528 -3.110 3.664 1.00 91.50 96 MET A CA 1
ATOM 733 C C . MET A 1 96 ? -8.988 -2.656 3.774 1.00 91.50 96 MET A C 1
ATOM 735 O O . MET A 1 96 ? -9.394 -1.691 3.125 1.00 91.50 96 MET A O 1
ATOM 739 N N . GLU A 1 97 ? -9.779 -3.296 4.638 1.00 91.44 97 GLU A N 1
ATOM 740 C CA . GLU A 1 97 ? -11.147 -2.862 4.932 1.00 91.44 97 GLU A CA 1
ATOM 741 C C . GLU A 1 97 ? -11.195 -1.525 5.676 1.00 91.44 97 GLU A C 1
ATOM 743 O O . GLU A 1 97 ? -11.990 -0.639 5.333 1.00 91.44 97 GLU A O 1
ATOM 748 N N . ILE A 1 98 ? -10.329 -1.340 6.678 1.00 94.94 98 ILE A N 1
ATOM 749 C CA . ILE A 1 98 ? -10.211 -0.065 7.393 1.00 94.94 98 ILE A CA 1
ATOM 750 C C . ILE A 1 98 ? -9.774 1.051 6.445 1.00 94.94 98 ILE A C 1
ATOM 752 O O . ILE A 1 98 ? -10.272 2.163 6.583 1.00 94.94 98 ILE A O 1
ATOM 756 N N . LEU A 1 99 ? -8.902 0.803 5.475 1.00 95.12 99 LEU A N 1
ATOM 757 C CA . LEU A 1 99 ? -8.364 1.814 4.566 1.00 95.12 99 LEU A CA 1
ATOM 758 C C . LEU A 1 99 ? -9.117 1.860 3.224 1.00 95.12 99 LEU A C 1
ATOM 760 O O . LEU A 1 99 ? -8.634 2.424 2.255 1.00 95.12 99 LEU A O 1
ATOM 764 N N . ASN A 1 100 ? -10.344 1.340 3.149 1.00 93.56 100 ASN A N 1
ATOM 765 C CA . ASN A 1 100 ? -11.127 1.267 1.904 1.00 93.56 100 ASN A CA 1
ATOM 766 C C . ASN A 1 100 ? -11.551 2.614 1.273 1.00 93.56 100 ASN A C 1
ATOM 768 O O . ASN A 1 100 ? -12.147 2.650 0.196 1.00 93.56 100 ASN A O 1
ATOM 772 N N . LYS A 1 101 ? -11.308 3.726 1.966 1.00 94.44 101 LYS A N 1
ATOM 773 C CA . LYS A 1 101 ? -11.516 5.101 1.500 1.00 94.44 101 LYS A CA 1
ATOM 774 C C . LYS A 1 101 ? -10.574 6.033 2.266 1.00 94.44 101 LYS A C 1
ATOM 776 O O . LYS A 1 101 ? -10.165 5.664 3.371 1.00 94.44 101 LYS A O 1
ATOM 781 N N . PRO A 1 102 ? -10.298 7.241 1.750 1.00 95.25 102 PRO A N 1
ATOM 782 C CA . PRO A 1 102 ? -9.432 8.190 2.437 1.00 95.25 102 PRO A CA 1
ATOM 783 C C . PRO A 1 102 ? -9.983 8.548 3.820 1.00 95.25 102 PRO A C 1
ATOM 785 O O . PRO A 1 102 ? -11.162 8.892 3.960 1.00 95.25 102 PRO A O 1
ATOM 788 N N . LYS A 1 103 ? -9.141 8.420 4.848 1.00 95.31 103 LYS A N 1
ATOM 789 C CA . LYS A 1 103 ? -9.491 8.618 6.263 1.00 95.31 103 LYS A CA 1
ATOM 790 C C . LYS A 1 103 ? -8.350 9.328 6.990 1.00 95.31 103 LYS A C 1
ATOM 792 O O . LYS A 1 103 ? -7.187 9.163 6.636 1.00 95.31 103 LYS A O 1
ATOM 797 N N . ALA A 1 104 ? -8.693 10.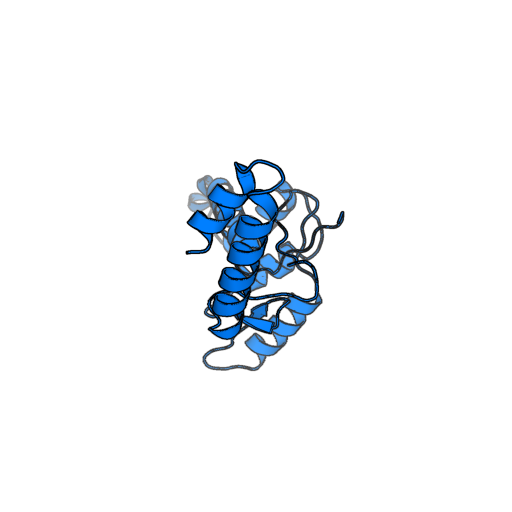097 8.020 1.00 95.94 104 ALA A N 1
ATOM 798 C CA . ALA A 1 104 ? -7.709 10.681 8.929 1.00 95.94 104 ALA A CA 1
ATOM 799 C C . ALA A 1 104 ? -7.030 9.587 9.769 1.00 95.94 104 ALA A C 1
ATOM 801 O O . ALA A 1 104 ? -7.680 8.591 10.120 1.00 95.94 104 ALA A O 1
ATOM 802 N N . LYS A 1 105 ? -5.767 9.798 10.169 1.00 96.12 105 LYS A N 1
ATOM 803 C CA . LYS A 1 105 ? -5.004 8.842 10.993 1.00 96.12 105 LYS A CA 1
ATOM 804 C C . LYS A 1 105 ? -5.764 8.441 12.253 1.00 96.12 105 LYS A C 1
ATOM 806 O O . LYS A 1 105 ? -5.858 7.258 12.562 1.00 96.12 105 LYS A O 1
ATOM 811 N N . SER A 1 106 ? -6.370 9.405 12.944 1.00 95.62 106 SER A N 1
ATOM 812 C CA . SER A 1 106 ? -7.139 9.161 14.173 1.00 95.62 106 SER A CA 1
ATOM 813 C C . SER A 1 106 ? -8.277 8.155 13.977 1.00 95.62 106 SER A C 1
ATOM 815 O O . SER A 1 106 ? -8.510 7.299 14.828 1.00 95.62 106 SER A O 1
ATOM 817 N N . THR A 1 107 ? -8.963 8.207 12.832 1.00 96.25 107 THR A N 1
ATOM 818 C CA . THR A 1 107 ? -10.044 7.266 12.504 1.00 96.25 107 THR A CA 1
ATOM 819 C C . THR A 1 107 ? -9.501 5.857 12.291 1.00 96.25 107 THR A C 1
ATOM 821 O O . THR A 1 107 ? -10.086 4.892 12.779 1.00 96.25 107 THR A O 1
ATOM 824 N N . ILE A 1 108 ? -8.373 5.741 11.590 1.00 96.44 108 ILE A N 1
ATOM 825 C CA . ILE A 1 108 ? -7.724 4.462 11.292 1.00 96.44 108 ILE A CA 1
ATOM 826 C C . ILE A 1 108 ? -7.187 3.829 12.582 1.00 96.44 108 ILE A C 1
ATOM 828 O O . ILE A 1 108 ? -7.508 2.681 12.876 1.00 96.44 108 ILE A O 1
ATOM 832 N N . VAL A 1 109 ? -6.451 4.590 13.397 1.00 95.31 109 VAL A N 1
ATOM 833 C CA . VAL A 1 109 ? -5.899 4.130 14.684 1.00 95.31 109 VAL A CA 1
ATOM 834 C C . VAL A 1 109 ? -7.009 3.667 15.630 1.00 95.31 109 VAL A C 1
ATOM 836 O O . VAL A 1 109 ? -6.889 2.609 16.243 1.00 95.31 109 VAL A O 1
ATOM 839 N N . ASN A 1 110 ? -8.126 4.396 15.714 1.00 94.00 110 ASN A N 1
ATOM 840 C CA . ASN A 1 110 ? -9.270 3.975 16.528 1.00 94.00 110 ASN A CA 1
ATOM 841 C C . ASN A 1 110 ? -9.901 2.668 16.023 1.00 94.00 110 ASN A C 1
ATOM 843 O O . ASN A 1 110 ? -10.308 1.834 16.833 1.00 94.00 110 ASN A O 1
ATOM 847 N N . ALA A 1 111 ? -9.968 2.470 14.704 1.00 94.88 111 ALA A N 1
ATOM 848 C CA . ALA A 1 111 ? -10.475 1.236 14.113 1.00 94.88 111 ALA A CA 1
ATOM 849 C C . ALA A 1 111 ? -9.537 0.045 14.371 1.00 94.88 111 ALA A C 1
ATOM 851 O O . ALA A 1 111 ? -10.013 -1.006 14.795 1.00 94.88 111 ALA A O 1
ATOM 852 N N . ILE A 1 112 ? -8.218 0.226 14.223 1.00 93.75 112 ILE A N 1
ATOM 853 C CA . ILE A 1 112 ? -7.203 -0.776 14.598 1.00 93.75 112 ILE A CA 1
ATOM 854 C C . ILE A 1 112 ? -7.353 -1.130 16.074 1.00 93.75 112 ILE A C 1
ATOM 856 O O . ILE A 1 112 ? -7.461 -2.300 16.433 1.00 93.75 112 ILE A O 1
ATOM 860 N N . LYS A 1 113 ? -7.426 -0.114 16.940 1.00 91.25 113 LYS A N 1
ATOM 861 C CA . LYS A 1 113 ? -7.566 -0.317 18.380 1.00 91.25 113 LYS A CA 1
ATOM 862 C C . LYS A 1 113 ? -8.807 -1.131 18.723 1.00 91.25 113 LYS A C 1
ATOM 864 O O . LYS A 1 113 ? -8.726 -2.046 19.535 1.00 91.25 113 LYS A O 1
ATOM 869 N N . LYS A 1 114 ? -9.940 -0.820 18.091 1.00 90.75 114 LYS A N 1
ATOM 870 C CA . LYS A 1 114 ? -11.193 -1.554 18.278 1.00 90.75 114 LYS A CA 1
ATOM 871 C C . LYS A 1 114 ? -11.084 -3.007 17.803 1.00 90.75 114 LYS A C 1
ATOM 873 O O . LYS A 1 114 ? -11.517 -3.892 18.531 1.00 90.75 114 LYS A O 1
ATOM 878 N N . ASN A 1 115 ? -10.530 -3.242 16.616 1.00 89.56 115 ASN A N 1
ATOM 879 C CA . ASN A 1 115 ? -10.521 -4.568 15.994 1.00 89.56 115 ASN A CA 1
ATOM 880 C C . ASN A 1 115 ? -9.460 -5.506 16.586 1.00 89.56 115 ASN A C 1
ATOM 882 O O . ASN A 1 115 ? -9.739 -6.687 16.741 1.00 89.56 115 ASN A O 1
ATOM 886 N N . ILE A 1 116 ? -8.280 -4.993 16.952 1.00 86.75 116 ILE A N 1
ATOM 887 C CA . ILE A 1 116 ? -7.182 -5.808 17.500 1.00 86.75 116 ILE A CA 1
ATOM 888 C C . ILE A 1 116 ? -7.237 -5.869 19.034 1.00 86.75 116 ILE A C 1
ATOM 890 O O . ILE A 1 116 ? -7.038 -6.924 19.628 1.00 86.75 116 ILE A O 1
ATOM 894 N N . PHE A 1 117 ? -7.519 -4.745 19.703 1.00 83.81 117 PHE A N 1
ATOM 895 C CA . PHE A 1 117 ? -7.391 -4.630 21.164 1.00 83.81 117 PHE A CA 1
ATOM 896 C C . PHE A 1 117 ? -8.728 -4.463 21.905 1.00 83.81 117 PHE A C 1
ATOM 898 O O . PHE A 1 117 ? -8.732 -4.328 23.129 1.00 83.81 117 PHE A O 1
ATOM 905 N N . GLY A 1 118 ? -9.870 -4.473 21.209 1.00 75.31 118 GLY A N 1
ATOM 906 C CA . GLY A 1 118 ? -11.184 -4.186 21.801 1.00 75.31 118 GLY A CA 1
ATOM 907 C C . GLY A 1 118 ? -11.646 -5.167 22.886 1.00 75.31 118 GLY A C 1
ATOM 908 O O . GLY A 1 118 ? -12.488 -4.804 23.701 1.00 75.31 118 GLY A O 1
ATOM 909 N N . GLY A 1 119 ? -11.085 -6.381 22.927 1.00 70.25 119 GLY A N 1
ATOM 910 C CA . G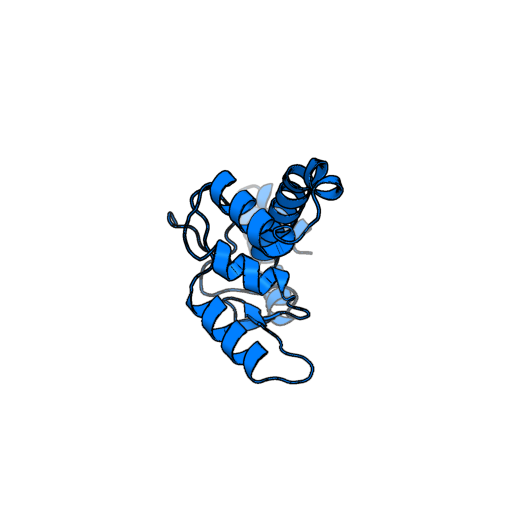LY A 1 119 ? -11.389 -7.405 23.937 1.00 70.25 119 GLY A CA 1
ATOM 911 C C . GLY A 1 119 ? -10.451 -7.427 25.152 1.00 70.25 119 GLY A C 1
ATOM 912 O O . GLY A 1 119 ? -10.625 -8.262 26.037 1.00 70.25 119 GLY A O 1
ATOM 913 N N . ALA A 1 120 ? -9.438 -6.557 25.208 1.00 64.69 120 ALA A N 1
ATOM 914 C CA . ALA A 1 120 ? -8.404 -6.624 26.240 1.00 64.69 120 ALA A CA 1
ATOM 915 C C . ALA A 1 120 ? -8.863 -6.039 27.594 1.00 64.69 120 ALA A C 1
ATOM 917 O O . ALA A 1 120 ? -9.497 -4.985 27.663 1.00 64.69 120 ALA A O 1
ATOM 918 N N . GLN A 1 121 ? -8.515 -6.725 28.691 1.00 59.00 121 GLN A N 1
ATOM 919 C CA . GLN A 1 121 ? -8.864 -6.327 30.062 1.00 59.00 121 GLN A CA 1
ATOM 920 C C . GLN A 1 121 ? -8.253 -4.962 30.439 1.00 59.00 121 GLN A C 1
ATOM 922 O O . GLN A 1 121 ? -7.201 -4.575 29.932 1.00 59.00 121 GLN A O 1
ATOM 927 N N . ALA A 1 122 ? -8.868 -4.250 31.393 1.00 57.44 122 ALA A N 1
ATOM 928 C CA . ALA A 1 122 ? -8.515 -2.873 31.777 1.00 57.44 122 ALA A CA 1
ATOM 929 C C . ALA A 1 122 ? -7.019 -2.635 32.109 1.00 57.44 122 ALA A C 1
ATOM 931 O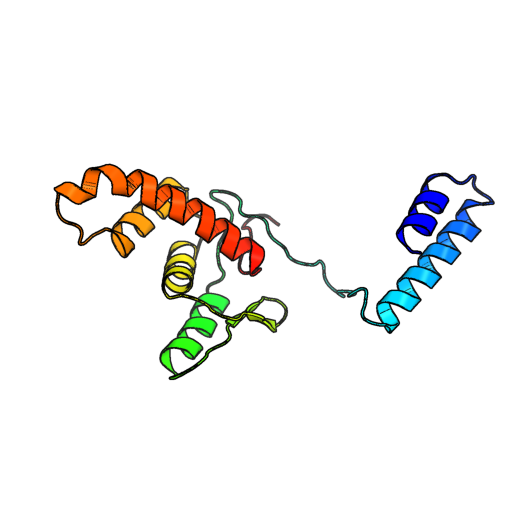 O . ALA A 1 122 ? -6.516 -1.530 31.911 1.00 57.44 122 ALA A O 1
ATOM 932 N N . GLY A 1 123 ? -6.281 -3.661 32.555 1.00 57.94 123 GLY A N 1
ATOM 933 C CA . GLY A 1 123 ? -4.830 -3.589 32.791 1.00 57.94 123 GLY A CA 1
ATOM 934 C C . GLY A 1 123 ? -3.973 -3.529 31.516 1.00 57.94 123 GLY A C 1
ATOM 935 O O . GLY A 1 123 ? -2.905 -2.924 31.524 1.00 57.94 123 GLY A O 1
ATOM 936 N N . GLN A 1 124 ? -4.461 -4.083 30.403 1.00 59.91 124 GLN A N 1
ATOM 937 C CA . GLN A 1 124 ? -3.816 -4.040 29.084 1.00 59.91 124 GLN A CA 1
ATOM 938 C C . GLN A 1 124 ? -4.159 -2.757 28.305 1.00 59.91 124 GLN A C 1
ATOM 940 O O . GLN A 1 124 ? -3.499 -2.440 27.317 1.00 59.91 124 GLN A O 1
ATOM 945 N N . ALA A 1 125 ? -5.147 -1.978 28.766 1.00 62.03 125 ALA A N 1
ATOM 946 C CA . ALA A 1 125 ? -5.651 -0.784 28.084 1.00 62.03 125 ALA A CA 1
ATOM 947 C C . ALA A 1 125 ? -4.640 0.373 27.994 1.00 62.03 125 ALA A C 1
ATOM 949 O O . ALA A 1 125 ? -4.690 1.156 27.043 1.00 62.03 125 ALA A O 1
ATOM 950 N N . LYS A 1 126 ? -3.703 0.469 28.952 1.00 67.38 126 LYS A N 1
ATOM 951 C CA . LYS A 1 126 ? -2.763 1.602 29.061 1.00 67.38 126 LYS A CA 1
ATOM 952 C C . LYS A 1 126 ? -1.855 1.768 27.838 1.00 67.38 126 LYS A C 1
ATOM 954 O O . LYS A 1 126 ? -1.532 2.898 27.493 1.00 67.38 126 LYS A O 1
ATOM 959 N N . ASN A 1 127 ? -1.522 0.676 27.145 1.00 81.50 127 ASN A N 1
ATOM 960 C CA . ASN A 1 127 ? -0.596 0.705 26.006 1.00 81.50 127 ASN A CA 1
ATOM 961 C C . ASN A 1 127 ? -1.288 0.516 24.646 1.00 81.50 127 ASN A C 1
ATOM 963 O O . ASN A 1 127 ? -0.630 0.576 23.613 1.00 81.50 127 ASN A O 1
ATOM 967 N N . GLN A 1 128 ? -2.611 0.317 24.611 1.00 84.88 128 GLN A N 1
ATOM 968 C CA . GLN A 1 128 ? -3.330 -0.003 23.369 1.00 84.88 128 GLN A CA 1
ATOM 969 C C . GLN A 1 128 ? -3.257 1.101 22.321 1.00 84.88 128 GLN A C 1
ATOM 971 O O . GLN A 1 128 ? -3.218 0.808 21.133 1.00 84.88 128 GLN A O 1
ATOM 976 N N . THR A 1 129 ? -3.263 2.366 22.744 1.00 87.50 129 THR A N 1
ATOM 977 C CA . THR A 1 129 ? -3.167 3.486 21.803 1.00 87.50 129 THR A CA 1
ATOM 978 C C . THR A 1 129 ? -1.794 3.501 21.131 1.00 87.50 129 THR A C 1
ATOM 980 O O . THR A 1 129 ? -1.731 3.535 19.909 1.00 87.50 129 THR A O 1
ATOM 983 N N . ALA A 1 130 ? -0.711 3.371 21.905 1.00 89.75 130 ALA A N 1
ATOM 984 C CA . ALA A 1 130 ? 0.647 3.309 21.363 1.00 89.75 130 ALA A CA 1
ATOM 985 C C . ALA A 1 130 ? 0.847 2.086 20.449 1.00 89.75 130 ALA A C 1
ATOM 987 O O . ALA A 1 130 ? 1.437 2.199 19.379 1.00 89.75 130 ALA A O 1
ATOM 988 N N . MET A 1 131 ? 0.297 0.925 20.825 1.00 90.88 131 MET A N 1
ATOM 989 C CA . MET A 1 131 ? 0.326 -0.262 19.967 1.00 90.88 131 MET A CA 1
ATOM 990 C C . MET A 1 131 ? -0.471 -0.047 18.676 1.00 90.88 131 MET A C 1
ATOM 992 O O . MET A 1 131 ? 0.028 -0.357 17.603 1.00 90.88 131 MET A O 1
ATOM 996 N N . ALA A 1 132 ? -1.673 0.531 18.737 1.00 92.69 132 ALA A N 1
ATOM 997 C CA . ALA A 1 132 ? -2.469 0.816 17.542 1.00 92.69 132 ALA A CA 1
ATOM 998 C C . ALA A 1 132 ? -1.779 1.816 16.599 1.00 92.69 132 ALA A C 1
ATOM 1000 O O . ALA A 1 132 ? -1.910 1.701 15.383 1.00 92.69 132 ALA A O 1
ATOM 1001 N N . GLU A 1 133 ? -1.018 2.770 17.138 1.00 94.06 133 GLU A N 1
ATOM 1002 C CA . GLU A 1 133 ? -0.183 3.671 16.340 1.00 94.06 133 GLU A CA 1
ATOM 1003 C C . GLU A 1 133 ? 1.004 2.957 15.681 1.00 94.06 133 GLU A C 1
ATOM 1005 O O . GLU A 1 133 ? 1.307 3.244 14.522 1.00 94.06 133 GLU A O 1
ATOM 1010 N N . ALA A 1 134 ? 1.638 2.005 16.372 1.00 94.31 134 ALA A N 1
ATOM 1011 C CA . ALA A 1 134 ? 2.684 1.166 15.788 1.00 94.31 134 ALA A CA 1
ATOM 1012 C C . ALA A 1 134 ? 2.128 0.281 14.659 1.00 94.31 134 ALA A C 1
ATOM 1014 O O . ALA A 1 134 ? 2.680 0.264 13.561 1.00 94.31 134 ALA A O 1
ATOM 1015 N N . PHE A 1 135 ? 0.980 -0.370 14.885 1.00 94.44 135 PHE A N 1
ATOM 1016 C CA . PHE A 1 135 ? 0.274 -1.133 13.851 1.00 94.44 135 PHE A CA 1
ATOM 1017 C C . PHE A 1 135 ? -0.103 -0.257 12.658 1.00 94.44 135 PHE A C 1
ATOM 1019 O O . PHE A 1 135 ? 0.086 -0.668 11.521 1.00 94.44 135 PHE A O 1
ATOM 1026 N N . TYR A 1 136 ? -0.599 0.960 12.896 1.00 95.81 136 TYR A N 1
ATOM 1027 C CA . TYR A 1 136 ? -0.884 1.909 11.824 1.00 95.81 136 TYR A CA 1
ATOM 1028 C C . TYR A 1 136 ? 0.349 2.162 10.948 1.00 95.81 136 TYR A C 1
ATOM 1030 O O . TYR A 1 136 ? 0.234 2.069 9.732 1.00 95.81 136 TYR A O 1
ATOM 1038 N N . ALA A 1 137 ? 1.510 2.445 11.548 1.00 95.88 137 ALA A N 1
ATOM 1039 C CA . ALA A 1 137 ? 2.733 2.742 10.804 1.00 95.88 137 ALA A CA 1
ATOM 1040 C C . ALA A 1 137 ? 3.234 1.545 9.977 1.00 95.88 137 ALA A C 1
ATOM 1042 O O . ALA A 1 137 ? 3.621 1.712 8.819 1.00 95.88 137 ALA A O 1
ATOM 1043 N N . GLU A 1 138 ? 3.199 0.341 10.551 1.00 95.62 138 GLU A N 1
ATOM 1044 C CA . GLU A 1 138 ? 3.619 -0.876 9.850 1.00 95.62 138 GLU A CA 1
ATOM 1045 C C . GLU A 1 138 ? 2.639 -1.255 8.735 1.00 95.62 138 GLU A C 1
ATOM 1047 O O . GLU A 1 138 ? 3.055 -1.542 7.613 1.00 95.62 138 GLU A O 1
ATOM 1052 N N . LEU A 1 139 ? 1.331 -1.193 8.995 1.00 94.75 139 LEU A N 1
ATOM 1053 C CA . LEU A 1 139 ? 0.309 -1.582 8.024 1.00 94.75 139 LEU A CA 1
ATOM 1054 C C . LEU A 1 139 ? 0.211 -0.596 6.852 1.00 94.75 139 LEU A C 1
ATOM 1056 O O . LEU A 1 139 ? 0.065 -1.037 5.713 1.00 94.75 139 LEU A O 1
ATOM 1060 N N . THR A 1 140 ? 0.352 0.721 7.067 1.00 95.25 140 THR A N 1
ATOM 1061 C CA . THR A 1 140 ? 0.404 1.678 5.943 1.00 95.25 140 THR A CA 1
ATOM 1062 C C . THR A 1 140 ? 1.612 1.412 5.051 1.00 95.25 140 THR A C 1
ATOM 1064 O O . THR A 1 140 ? 1.459 1.312 3.834 1.00 95.25 140 THR A O 1
ATOM 1067 N N . LYS A 1 141 ? 2.795 1.218 5.647 1.00 93.38 141 LYS A N 1
ATOM 1068 C CA . LYS A 1 141 ? 4.030 0.901 4.916 1.00 93.38 141 LYS A CA 1
ATOM 1069 C C . LYS A 1 141 ? 3.952 -0.445 4.199 1.00 93.38 141 LYS A C 1
ATOM 1071 O O . LYS A 1 141 ? 4.480 -0.612 3.095 1.00 93.38 141 LYS A O 1
ATOM 1076 N N . ARG A 1 142 ? 3.261 -1.413 4.796 1.00 91.00 142 ARG A N 1
ATOM 1077 C CA . ARG A 1 142 ? 2.989 -2.703 4.168 1.00 91.00 142 ARG A CA 1
ATOM 1078 C C . ARG A 1 142 ? 2.098 -2.541 2.938 1.00 91.00 142 ARG A C 1
ATOM 1080 O O . ARG A 1 142 ? 2.465 -3.045 1.882 1.00 91.00 142 ARG A O 1
ATOM 1087 N N . MET A 1 143 ? 1.013 -1.764 3.004 1.00 90.62 143 MET A N 1
ATOM 1088 C CA . MET A 1 143 ? 0.161 -1.501 1.831 1.00 90.62 143 MET A CA 1
ATOM 1089 C C . MET A 1 143 ? 0.898 -0.767 0.697 1.00 90.62 143 MET A C 1
ATOM 1091 O O . MET A 1 143 ? 0.659 -1.073 -0.472 1.00 90.62 143 MET A O 1
ATOM 1095 N N . GLU A 1 144 ? 1.814 0.156 1.018 1.00 89.56 144 GLU A N 1
ATOM 1096 C CA . GLU A 1 144 ? 2.711 0.782 0.028 1.00 89.56 144 GLU A CA 1
ATOM 1097 C C . GLU A 1 144 ? 3.632 -0.247 -0.637 1.00 89.56 144 GLU A C 1
ATOM 1099 O O . GLU A 1 144 ? 3.807 -0.257 -1.857 1.00 89.56 144 GLU A O 1
ATOM 1104 N N . THR A 1 145 ? 4.242 -1.114 0.175 1.00 87.00 145 THR A N 1
ATOM 1105 C CA . THR A 1 145 ? 5.199 -2.124 -0.291 1.00 87.00 145 THR A CA 1
ATOM 1106 C C . THR A 1 145 ? 4.526 -3.120 -1.225 1.00 87.00 145 THR A C 1
ATOM 1108 O O . THR A 1 145 ? 5.096 -3.466 -2.256 1.00 87.00 145 THR A O 1
ATOM 1111 N N . LEU A 1 146 ? 3.300 -3.517 -0.885 1.00 84.94 146 LEU A N 1
ATOM 1112 C CA . LEU A 1 146 ? 2.486 -4.453 -1.651 1.00 84.94 146 LEU A CA 1
ATOM 1113 C C . LEU A 1 146 ? 1.751 -3.802 -2.836 1.00 84.94 146 LEU A C 1
ATOM 1115 O O . LEU A 1 146 ? 1.112 -4.503 -3.612 1.00 84.94 146 LEU A O 1
ATOM 1119 N N . GLY A 1 147 ? 1.818 -2.476 -2.997 1.00 84.88 147 GLY A N 1
ATOM 1120 C CA . GLY A 1 147 ? 1.206 -1.784 -4.135 1.00 84.88 147 GLY A CA 1
ATOM 1121 C C . GLY A 1 147 ? -0.328 -1.770 -4.121 1.00 84.88 147 GLY A C 1
ATOM 1122 O O . GLY A 1 147 ? -0.951 -1.718 -5.178 1.00 84.88 147 GLY A O 1
ATOM 1123 N N . TYR A 1 148 ? -0.950 -1.814 -2.939 1.00 87.69 148 TYR A N 1
ATOM 1124 C CA . TYR A 1 148 ? -2.415 -1.805 -2.802 1.00 87.69 148 TYR A CA 1
ATOM 1125 C C . TYR A 1 148 ? -3.031 -0.407 -2.700 1.00 87.69 148 TYR A C 1
ATOM 1127 O O . TYR A 1 148 ? -4.257 -0.276 -2.706 1.00 87.69 148 TYR A O 1
ATOM 1135 N N . LEU A 1 149 ? -2.207 0.634 -2.580 1.00 89.94 149 LEU A N 1
ATOM 1136 C CA . LEU A 1 149 ? -2.680 1.999 -2.384 1.00 89.94 149 LEU A CA 1
ATOM 1137 C C . LEU A 1 149 ? -3.005 2.701 -3.703 1.00 89.94 149 LEU A C 1
ATOM 1139 O O . LEU A 1 149 ? -2.264 2.632 -4.679 1.00 89.94 149 LEU A O 1
ATOM 1143 N N . GLU A 1 150 ? -4.086 3.470 -3.671 1.00 89.31 150 GLU A N 1
ATOM 1144 C CA . GLU A 1 150 ? -4.368 4.556 -4.601 1.00 89.31 150 GLU A CA 1
ATOM 1145 C C . GLU A 1 150 ? -4.563 5.859 -3.824 1.00 89.31 150 GLU A C 1
ATOM 1147 O O . GLU A 1 150 ? -4.972 5.847 -2.661 1.00 89.31 150 GLU A O 1
ATOM 1152 N N . ASN A 1 151 ? -4.318 6.991 -4.484 1.00 88.50 151 ASN A N 1
ATOM 1153 C CA . ASN A 1 151 ? -4.533 8.320 -3.920 1.00 88.50 151 ASN A CA 1
ATOM 1154 C C . ASN A 1 151 ? -5.715 9.004 -4.610 1.00 88.50 151 ASN A C 1
ATOM 1156 O O . ASN A 1 151 ? -5.888 8.911 -5.825 1.00 88.50 151 ASN A O 1
ATOM 1160 N N . LYS A 1 152 ? -6.548 9.701 -3.828 1.00 80.31 152 LYS A N 1
ATOM 1161 C CA . LYS A 1 152 ? -7.718 10.433 -4.349 1.00 80.31 152 LYS A CA 1
ATOM 1162 C C . LYS A 1 152 ? -7.332 11.546 -5.333 1.00 80.31 152 LYS A C 1
ATOM 1164 O O . LYS A 1 152 ? -8.128 11.895 -6.202 1.00 80.31 152 LYS A O 1
ATOM 1169 N N . ILE A 1 153 ? -6.137 12.105 -5.174 1.00 68.81 153 ILE A N 1
ATOM 1170 C CA . ILE A 1 153 ? -5.540 13.087 -6.076 1.00 68.81 153 ILE A CA 1
ATOM 1171 C C . ILE A 1 153 ? -4.394 12.361 -6.789 1.00 68.81 153 ILE A C 1
ATOM 1173 O O . ILE A 1 153 ? -3.541 11.778 -6.117 1.00 68.81 153 ILE A O 1
ATOM 1177 N N . LYS A 1 154 ? -4.440 12.334 -8.124 1.00 56.56 154 LYS A N 1
ATOM 1178 C CA . LYS A 1 154 ? -3.376 11.792 -8.979 1.00 56.56 154 LYS A CA 1
ATOM 1179 C C . LYS A 1 154 ? -2.401 12.888 -9.369 1.00 56.56 154 LYS A C 1
ATOM 1181 O O . LYS A 1 154 ? -2.886 14.020 -9.591 1.00 56.56 154 LYS A O 1
#

Secondary structure (DSSP, 8-state):
-HHHHHHHHTT--HHHHHHHHHHHHHHHHHHHHTTSSPPPSS----PPP-TTTEE--HHHHHHHHHHHHH-SS---EE-TT--EE----HHHHHHHHHTSS---HHHHHHHHHHHHHTT--TTTGGGHHHHHHHHHHHHHHHHHHTT--EES--

Radius of gyration: 21.85 Å; chains: 1; bounding box: 43×42×62 Å

pLDDT: mean 80.57, std 11.59, range [53.44, 96.44]

Sequence (154 aa):
AIVKAANDAAKGDDESLEAAVNALYVSMAEHIVRGGLRFLKHPHPKAYYMEGQSFVPARFTKFVKALVESGTDIMYGATSENEAVENLSDEDLMFMEILNKPKAKSTIVNAIKKNIFGGAQAGQAKNQTAMAEAFYAELTKRMETLGYLENKIK

Foldseek 3Di:
DLVVLVVQLVDDDPVSNVVSVVVNVVVVVVCVVVVVDDDDPDPPQLDADDAQWKAQAVVQLVVQVVQVVPDDDWGFGAAPVGDTHGDDDPLLSQLNVLRNDHHHPVSSLVSQLCPPPVPPDPVVVPCSSVVSVVSSVVSSVVCSVRNRMDTNPD